Protein AF-A0A174Q714-F1 (afdb_monomer_lite)

Structure (mmCIF, N/CA/C/O backbone):
data_AF-A0A174Q714-F1
#
_entry.id   AF-A0A174Q714-F1
#
loop_
_atom_site.group_PDB
_atom_site.id
_atom_site.type_symbol
_atom_site.label_atom_id
_atom_site.label_alt_id
_atom_site.label_comp_id
_atom_site.label_asym_id
_atom_site.label_entity_id
_atom_site.label_seq_id
_atom_site.pdbx_PDB_ins_code
_atom_site.Cartn_x
_atom_site.Cartn_y
_atom_site.Cartn_z
_atom_site.occupancy
_atom_site.B_iso_or_equiv
_atom_site.auth_seq_id
_atom_site.auth_comp_id
_atom_site.auth_asym_id
_atom_site.auth_atom_id
_atom_site.pdbx_PDB_model_num
ATOM 1 N N . MET A 1 1 ? -16.016 14.349 18.110 1.00 48.69 1 MET A N 1
ATOM 2 C CA . MET A 1 1 ? -16.909 14.381 16.923 1.00 48.69 1 MET A CA 1
ATOM 3 C C . MET A 1 1 ? -16.070 14.513 15.641 1.00 48.69 1 MET A C 1
ATOM 5 O O . MET A 1 1 ? -16.551 14.998 14.626 1.00 48.69 1 MET A O 1
ATOM 9 N N . ASP A 1 2 ? -14.818 14.029 15.669 1.00 54.59 2 ASP A N 1
ATOM 10 C CA . ASP A 1 2 ? -13.747 14.534 14.793 1.00 54.59 2 ASP A CA 1
ATOM 11 C C . ASP A 1 2 ? -13.340 13.543 13.690 1.00 54.59 2 ASP A C 1
ATOM 13 O O . ASP A 1 2 ? -12.867 13.949 12.631 1.00 54.59 2 ASP A O 1
ATOM 17 N N . ASN A 1 3 ? -13.626 12.245 13.866 1.00 45.47 3 ASN A N 1
ATOM 18 C CA . ASN A 1 3 ? -13.315 11.213 12.866 1.00 45.47 3 ASN A CA 1
ATOM 19 C C . ASN A 1 3 ? -14.120 11.356 11.562 1.00 45.47 3 ASN A C 1
ATOM 21 O O . ASN A 1 3 ? -13.623 11.011 10.492 1.00 45.47 3 ASN A O 1
ATOM 25 N N . TYR A 1 4 ? -15.337 11.912 11.613 1.00 49.84 4 TYR A N 1
ATOM 26 C CA . TYR A 1 4 ? -16.152 12.133 10.409 1.00 49.84 4 TYR A CA 1
ATOM 27 C C . TYR A 1 4 ? -15.519 13.174 9.468 1.00 49.84 4 TYR A C 1
ATOM 29 O O . TYR A 1 4 ? -15.581 13.040 8.245 1.00 49.84 4 TYR A O 1
ATOM 37 N N . ASN A 1 5 ? -14.831 14.173 10.032 1.00 59.03 5 ASN A N 1
ATOM 38 C CA . ASN A 1 5 ? -14.108 15.182 9.258 1.00 59.03 5 ASN A CA 1
ATOM 39 C C . ASN A 1 5 ? -12.797 14.640 8.678 1.00 59.03 5 ASN A C 1
ATOM 41 O O . ASN A 1 5 ? -12.414 15.057 7.587 1.00 59.03 5 ASN A O 1
ATOM 45 N N . TYR A 1 6 ? -12.156 13.673 9.343 1.00 65.12 6 TYR A N 1
ATOM 46 C CA . TYR A 1 6 ? -10.937 13.030 8.845 1.00 65.12 6 TYR A CA 1
ATOM 47 C C . TYR A 1 6 ? -11.192 12.244 7.554 1.00 65.12 6 TYR A C 1
ATOM 49 O O . TYR A 1 6 ? -10.546 12.495 6.540 1.00 65.12 6 TYR A O 1
ATOM 57 N N . HIS A 1 7 ? -12.199 11.363 7.534 1.00 65.69 7 HIS A N 1
ATOM 58 C CA . HIS A 1 7 ? -12.538 10.605 6.322 1.00 65.69 7 HIS A CA 1
ATOM 59 C C . HIS A 1 7 ? -12.972 11.514 5.166 1.00 65.69 7 HIS A C 1
ATOM 61 O O . HIS A 1 7 ? -12.598 11.282 4.015 1.00 65.69 7 HIS A O 1
ATOM 67 N N . LYS A 1 8 ? -13.730 12.578 5.465 1.00 76.50 8 LYS A N 1
ATOM 68 C CA . LYS A 1 8 ? -14.132 13.570 4.462 1.00 76.50 8 LYS A CA 1
ATOM 69 C C . LYS A 1 8 ? -12.923 14.327 3.900 1.00 76.50 8 LYS A C 1
ATOM 71 O O . LYS A 1 8 ? -12.819 14.449 2.684 1.00 76.50 8 LYS A O 1
ATOM 76 N N . GLY A 1 9 ? -12.009 14.782 4.758 1.00 80.62 9 GLY A N 1
ATOM 77 C CA . GLY A 1 9 ? -10.771 15.454 4.353 1.00 80.62 9 GLY A CA 1
ATOM 78 C C . GLY A 1 9 ? -9.865 14.557 3.508 1.00 80.62 9 GLY A C 1
ATOM 79 O O . GLY A 1 9 ? -9.416 14.973 2.444 1.00 80.62 9 GLY A O 1
ATOM 80 N N . MET A 1 10 ? -9.682 13.294 3.907 1.00 80.75 10 MET A N 1
ATOM 81 C CA . MET A 1 10 ? -8.884 12.336 3.134 1.00 80.75 10 MET A CA 1
ATOM 82 C C . MET A 1 10 ? -9.477 12.073 1.749 1.00 80.75 10 MET A C 1
ATOM 84 O O . MET A 1 10 ? -8.734 12.003 0.776 1.00 80.75 10 MET A O 1
ATOM 88 N N . ASN A 1 11 ? -10.804 11.994 1.622 1.00 80.38 11 ASN A N 1
ATOM 89 C CA . ASN A 1 11 ? -11.442 11.851 0.313 1.00 80.38 11 ASN A CA 1
ATOM 90 C C . ASN A 1 11 ? -11.196 13.062 -0.604 1.00 80.38 11 ASN A C 1
ATOM 92 O O . ASN A 1 11 ? -11.001 12.865 -1.803 1.00 80.38 11 ASN A O 1
ATOM 96 N N . VAL A 1 12 ? -11.167 14.286 -0.060 1.00 83.94 12 VAL A N 1
ATOM 97 C CA . VAL A 1 12 ? -10.817 15.499 -0.824 1.00 83.94 12 VAL A CA 1
ATOM 98 C C . VAL A 1 12 ? -9.368 15.426 -1.305 1.00 83.94 12 VAL A C 1
ATOM 100 O O . VAL A 1 12 ? -9.125 15.572 -2.499 1.00 83.94 12 VAL A O 1
ATOM 103 N N . ILE A 1 13 ? -8.432 15.084 -0.415 1.00 82.12 13 ILE A N 1
ATOM 104 C CA . ILE A 1 13 ? -7.008 14.933 -0.755 1.00 82.12 13 ILE A CA 1
ATOM 105 C C . ILE A 1 13 ? -6.815 13.871 -1.848 1.00 82.12 13 ILE A C 1
ATOM 107 O O . ILE A 1 13 ? -6.135 14.110 -2.842 1.00 82.12 13 ILE A O 1
ATOM 111 N N . ILE A 1 14 ? -7.457 12.704 -1.716 1.00 82.00 14 ILE A N 1
ATOM 112 C CA . ILE A 1 14 ? -7.405 11.639 -2.732 1.00 82.00 14 ILE A CA 1
ATOM 113 C C . ILE A 1 14 ? -7.909 12.146 -4.090 1.00 82.00 14 ILE A C 1
ATOM 115 O O . ILE A 1 14 ? -7.362 11.765 -5.128 1.00 82.00 14 ILE A O 1
ATOM 119 N N . GLN A 1 15 ? -8.969 12.957 -4.101 1.00 81.75 15 GLN A N 1
ATOM 120 C CA . GLN A 1 15 ? -9.563 13.471 -5.330 1.00 81.75 15 GLN A CA 1
ATOM 121 C C . GLN A 1 15 ? -8.651 14.496 -6.015 1.00 81.75 15 GLN A C 1
ATOM 123 O O . GLN A 1 15 ? -8.394 14.364 -7.210 1.00 81.75 15 GLN A O 1
ATOM 128 N N . GLU A 1 16 ? -8.093 15.443 -5.260 1.00 83.19 16 GLU A N 1
ATOM 129 C CA . GLU A 1 16 ? -7.136 16.429 -5.777 1.00 83.19 16 GLU A CA 1
ATOM 130 C C . GLU A 1 16 ? -5.890 15.756 -6.360 1.00 83.19 16 GLU A C 1
ATOM 132 O O . GLU A 1 16 ? -5.484 16.057 -7.485 1.00 83.19 16 GLU A O 1
ATOM 137 N N . LEU A 1 17 ? -5.329 14.771 -5.647 1.00 79.94 17 LEU A N 1
ATOM 138 C CA . LEU A 1 17 ? -4.178 14.011 -6.133 1.00 79.94 17 LEU A CA 1
ATOM 139 C C . LEU A 1 17 ? -4.502 13.256 -7.437 1.00 79.94 17 LEU A C 1
ATOM 141 O O . LEU A 1 17 ? -3.674 13.203 -8.346 1.00 79.94 17 LEU A O 1
ATOM 145 N N . LYS A 1 18 ? -5.711 12.686 -7.565 1.00 78.56 18 LYS A N 1
ATOM 146 C CA . LYS A 1 18 ? -6.156 12.023 -8.806 1.00 78.56 18 LYS A CA 1
ATOM 147 C C . LYS A 1 18 ? -6.289 13.004 -9.969 1.00 78.56 18 LYS A C 1
ATOM 149 O O . LYS A 1 18 ? -5.956 12.642 -11.097 1.00 78.56 18 LYS A O 1
ATOM 154 N N . ASP A 1 19 ? -6.792 14.208 -9.718 1.00 79.31 19 ASP A N 1
ATOM 155 C CA . ASP A 1 19 ? -7.010 15.207 -10.764 1.00 79.31 19 ASP A CA 1
ATOM 156 C C . ASP A 1 19 ? -5.694 15.832 -11.254 1.00 79.31 19 ASP A C 1
ATOM 158 O O . ASP A 1 19 ? -5.537 16.023 -12.461 1.00 79.31 19 ASP A O 1
ATOM 162 N N . LEU A 1 20 ? -4.703 16.015 -10.371 1.00 72.44 20 LEU A N 1
ATOM 163 C CA . LEU A 1 20 ? -3.344 16.445 -10.739 1.00 72.44 20 LEU A CA 1
ATOM 164 C C . LEU A 1 20 ? -2.654 15.516 -11.751 1.00 72.44 20 LEU A C 1
ATOM 166 O O . LEU A 1 20 ? -1.810 15.964 -12.524 1.00 72.44 20 LEU A O 1
ATOM 170 N N . LEU A 1 21 ? -3.007 14.230 -11.771 1.00 66.81 21 LEU A N 1
ATOM 171 C CA . LEU A 1 21 ? -2.417 13.263 -12.700 1.00 66.81 21 LEU A CA 1
ATOM 172 C C . LEU A 1 21 ? -3.122 13.182 -14.052 1.00 66.81 21 LEU A C 1
ATOM 174 O O . LEU A 1 21 ? -2.503 12.763 -15.025 1.00 66.81 21 LEU A O 1
ATOM 178 N N . LYS A 1 22 ? -4.393 13.588 -14.150 1.00 67.00 22 LYS A N 1
ATOM 179 C CA . LYS A 1 22 ? -5.119 13.600 -15.433 1.00 67.00 22 LYS A CA 1
ATOM 180 C C . LYS A 1 22 ? -4.609 14.680 -16.387 1.00 67.00 22 LYS A C 1
ATOM 182 O O . LYS A 1 22 ? -4.824 14.575 -17.590 1.00 67.00 22 LYS A O 1
ATOM 187 N N . THR A 1 23 ? -3.987 15.730 -15.856 1.00 60.62 23 THR A N 1
ATOM 188 C CA . THR A 1 23 ? -3.574 16.919 -16.616 1.00 60.62 23 THR A CA 1
ATOM 189 C C . THR A 1 23 ? -2.147 16.833 -17.160 1.00 60.62 23 THR A C 1
ATOM 191 O O . THR A 1 23 ? -1.777 17.652 -18.000 1.00 60.62 23 THR A O 1
ATOM 194 N N . LYS A 1 24 ? -1.346 15.844 -16.737 1.00 58.09 24 LYS A N 1
ATOM 195 C CA . LYS A 1 24 ? 0.014 15.623 -17.246 1.00 58.09 24 LYS A CA 1
ATOM 196 C C . LYS A 1 24 ? 0.022 14.580 -18.365 1.00 58.09 24 LYS A C 1
ATOM 198 O O . LYS A 1 24 ? -0.516 13.488 -18.218 1.00 58.09 24 LYS A O 1
ATOM 203 N N . SER A 1 25 ? 0.663 14.917 -19.482 1.00 53.94 25 SER A N 1
ATOM 204 C CA . SER A 1 25 ? 1.044 13.967 -20.534 1.00 53.94 25 SER A CA 1
ATOM 205 C C . SER A 1 25 ? 2.040 12.958 -19.953 1.00 53.94 25 SER A C 1
ATOM 207 O O . SER A 1 25 ? 3.175 13.325 -19.681 1.00 53.94 25 SER A O 1
ATOM 209 N N . ILE A 1 26 ? 1.617 11.711 -19.748 1.00 55.84 26 ILE A N 1
ATOM 210 C CA . ILE A 1 26 ? 2.401 10.664 -19.076 1.00 55.84 26 ILE A CA 1
ATOM 211 C C . ILE A 1 26 ? 3.387 10.035 -20.077 1.00 55.84 26 ILE A C 1
ATOM 213 O O . ILE A 1 26 ? 2.937 9.461 -21.070 1.00 55.84 26 ILE A O 1
ATOM 217 N N . GLY A 1 27 ? 4.706 10.096 -19.833 1.00 56.34 27 GLY A N 1
ATOM 218 C CA . GLY A 1 27 ? 5.669 9.394 -20.702 1.00 56.34 27 GLY A CA 1
ATOM 219 C C . GLY A 1 27 ? 7.171 9.521 -20.401 1.00 56.34 27 GLY A C 1
ATOM 220 O O . GLY A 1 27 ? 7.954 8.865 -21.084 1.00 56.34 27 GLY A O 1
ATOM 221 N N . THR A 1 28 ? 7.591 10.322 -19.419 1.00 65.88 28 THR A N 1
ATOM 222 C CA . THR A 1 28 ? 9.005 10.494 -19.019 1.00 65.88 28 THR A CA 1
ATOM 223 C C . THR A 1 28 ? 9.348 9.729 -17.732 1.00 65.88 28 THR A C 1
ATOM 225 O O . THR A 1 28 ? 8.454 9.344 -16.978 1.00 65.88 28 THR A O 1
ATOM 228 N N . ASP A 1 29 ? 10.637 9.548 -17.427 1.00 63.19 29 ASP A N 1
ATOM 229 C CA . ASP A 1 29 ? 11.083 8.926 -16.164 1.00 63.19 29 ASP A CA 1
ATOM 230 C C . ASP A 1 29 ? 10.609 9.713 -14.930 1.00 63.19 29 ASP A C 1
ATOM 232 O O . ASP A 1 29 ? 10.211 9.131 -13.920 1.00 63.19 29 ASP A O 1
ATOM 236 N N . SER A 1 30 ? 10.549 11.046 -15.038 1.00 65.50 30 SER A N 1
ATOM 237 C CA . SER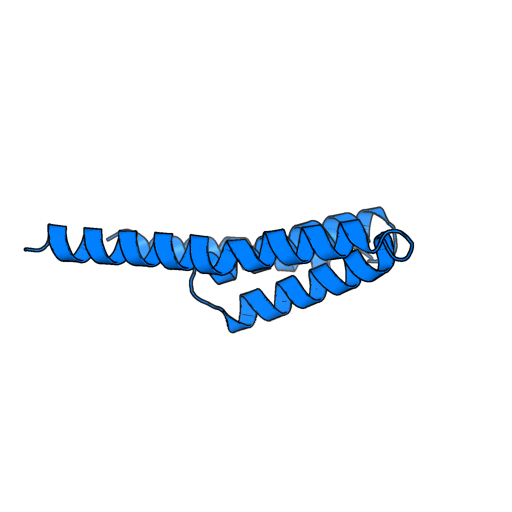 A 1 30 ? 9.984 11.911 -13.995 1.00 65.50 30 SER A CA 1
ATOM 238 C C . SER A 1 30 ? 8.489 11.651 -13.777 1.00 65.50 30 SER A C 1
ATOM 240 O O . SER A 1 30 ? 8.022 11.697 -12.637 1.00 65.50 30 SER A O 1
ATOM 242 N N . ASP A 1 31 ? 7.745 11.306 -14.833 1.00 74.75 31 ASP A N 1
ATOM 243 C CA . ASP A 1 31 ? 6.339 10.914 -14.708 1.00 74.75 31 ASP A CA 1
ATOM 244 C C . ASP A 1 31 ? 6.192 9.544 -14.040 1.00 74.75 31 ASP A C 1
ATOM 246 O O . ASP A 1 31 ? 5.225 9.329 -13.311 1.00 74.75 31 ASP A O 1
ATOM 250 N N . GLN A 1 32 ? 7.141 8.620 -14.248 1.00 78.31 32 GLN A N 1
ATOM 251 C CA . GLN A 1 32 ? 7.130 7.314 -13.581 1.00 78.31 32 GLN A CA 1
ATOM 252 C C . GLN A 1 32 ? 7.420 7.441 -12.083 1.00 78.31 32 GLN A C 1
ATOM 254 O O . GLN A 1 32 ? 6.711 6.822 -11.292 1.00 78.31 32 GLN A O 1
ATOM 259 N N . ALA A 1 33 ? 8.398 8.267 -11.697 1.00 80.44 33 ALA A N 1
ATOM 260 C CA . ALA A 1 33 ? 8.699 8.557 -10.294 1.00 80.44 33 ALA A CA 1
ATOM 261 C C . ALA A 1 33 ? 7.514 9.243 -9.592 1.00 80.44 33 ALA A C 1
ATOM 263 O O . ALA A 1 33 ? 7.065 8.793 -8.542 1.00 80.44 33 ALA A O 1
ATOM 264 N N . LEU A 1 34 ? 6.914 10.259 -10.223 1.00 84.19 34 LEU A N 1
ATOM 265 C CA . LEU A 1 34 ? 5.733 10.929 -9.672 1.00 84.19 34 LEU A CA 1
ATOM 266 C C . LEU A 1 34 ? 4.525 9.985 -9.563 1.00 84.19 34 LEU A C 1
ATOM 268 O O . LEU A 1 34 ? 3.772 10.032 -8.589 1.00 84.19 34 LEU A O 1
ATOM 272 N N . LEU A 1 35 ? 4.314 9.134 -10.572 1.00 85.81 35 LEU A N 1
ATOM 273 C CA . LEU A 1 35 ? 3.244 8.144 -10.543 1.00 85.81 35 LEU A CA 1
ATOM 274 C C . LEU A 1 35 ? 3.479 7.126 -9.427 1.00 85.81 35 LEU A C 1
ATOM 276 O O . LEU A 1 35 ? 2.515 6.748 -8.765 1.00 85.81 35 LEU A O 1
ATOM 280 N N . LEU A 1 36 ? 4.724 6.698 -9.223 1.00 89.62 36 LEU A N 1
ATOM 281 C CA . LEU A 1 36 ? 5.104 5.789 -8.154 1.00 89.62 36 LEU A CA 1
ATOM 282 C C . LEU A 1 36 ? 4.770 6.383 -6.782 1.00 89.62 36 LEU A C 1
ATOM 284 O O . LEU A 1 36 ? 3.958 5.789 -6.069 1.00 89.62 36 LEU A O 1
ATOM 288 N N . ASP A 1 37 ? 5.286 7.576 -6.476 1.00 89.06 37 ASP A N 1
ATOM 289 C CA . ASP A 1 37 ? 5.032 8.279 -5.210 1.00 89.06 37 ASP A CA 1
ATOM 290 C C . ASP A 1 37 ? 3.528 8.433 -4.947 1.00 89.06 37 ASP A C 1
ATOM 292 O O . ASP A 1 37 ? 3.031 8.235 -3.833 1.00 89.06 37 ASP A O 1
ATOM 296 N N . PHE A 1 38 ? 2.760 8.731 -5.998 1.00 89.44 38 PHE A N 1
ATOM 297 C CA . PHE A 1 38 ? 1.308 8.815 -5.911 1.00 89.44 38 PHE A CA 1
ATOM 298 C C . PHE A 1 38 ? 0.639 7.466 -5.612 1.00 89.44 38 PHE A C 1
ATOM 300 O O . PHE A 1 38 ? -0.272 7.411 -4.780 1.00 89.44 38 PHE A O 1
ATOM 307 N N . GLN A 1 39 ? 1.037 6.380 -6.289 1.00 92.56 39 GLN A N 1
ATOM 308 C CA . GLN A 1 39 ? 0.466 5.056 -6.020 1.00 92.56 39 GLN A CA 1
ATOM 309 C C . GLN A 1 39 ? 0.777 4.614 -4.586 1.00 92.56 39 GLN A C 1
ATOM 311 O O . GLN A 1 39 ? -0.113 4.086 -3.922 1.00 92.56 39 GLN A O 1
ATOM 316 N N . GLU A 1 40 ? 1.988 4.859 -4.085 1.00 93.50 40 GLU A N 1
ATOM 317 C CA . GLU A 1 40 ? 2.337 4.553 -2.693 1.00 93.50 40 GLU A CA 1
ATOM 318 C C . GLU A 1 40 ? 1.519 5.378 -1.708 1.00 93.50 40 GLU A C 1
ATOM 320 O O . GLU A 1 40 ? 0.909 4.827 -0.791 1.00 93.50 40 GLU A O 1
ATOM 325 N N . THR A 1 41 ? 1.424 6.687 -1.950 1.00 92.81 41 THR A N 1
ATOM 326 C CA . THR A 1 41 ? 0.650 7.601 -1.106 1.00 92.81 41 THR A CA 1
ATOM 327 C C . THR A 1 41 ? -0.814 7.170 -1.033 1.00 92.81 41 THR A C 1
ATOM 329 O O . THR A 1 41 ? -1.371 7.047 0.059 1.00 92.81 41 THR A O 1
ATOM 332 N N . LEU A 1 42 ? -1.450 6.865 -2.171 1.00 93.00 42 LEU A N 1
ATOM 333 C CA . LEU A 1 42 ? -2.824 6.358 -2.171 1.00 93.00 42 LEU A CA 1
ATOM 334 C C . LEU A 1 42 ? -2.944 4.984 -1.508 1.00 93.00 42 LEU A C 1
ATOM 336 O O . LEU A 1 42 ? -3.913 4.753 -0.784 1.00 93.00 42 LEU A O 1
ATOM 340 N N . GLY A 1 43 ? -1.979 4.088 -1.728 1.00 94.62 43 GLY A N 1
ATOM 341 C CA . GLY A 1 43 ? -1.922 2.783 -1.073 1.00 94.62 43 GLY A CA 1
ATOM 342 C C . GLY A 1 43 ? -1.969 2.914 0.449 1.00 94.62 43 GLY A C 1
ATOM 343 O O . GLY A 1 43 ? -2.849 2.342 1.098 1.00 94.62 43 GLY A O 1
ATOM 344 N N . THR A 1 44 ? -1.087 3.746 0.998 1.00 93.38 44 THR A N 1
ATOM 345 C CA . THR A 1 44 ? -0.972 4.014 2.435 1.00 93.38 44 THR A CA 1
ATOM 346 C C . THR A 1 44 ? -2.215 4.701 2.993 1.00 93.38 44 THR A C 1
ATOM 348 O O . THR A 1 44 ? -2.745 4.267 4.014 1.00 93.38 44 THR A O 1
ATOM 351 N N . ILE A 1 45 ? -2.754 5.715 2.309 1.00 91.69 45 ILE A N 1
ATOM 352 C CA . ILE A 1 45 ? -3.984 6.402 2.735 1.00 91.69 45 ILE A CA 1
ATOM 353 C C . ILE A 1 45 ? -5.169 5.429 2.811 1.00 91.69 45 ILE A C 1
ATOM 355 O O . ILE A 1 45 ? -5.933 5.429 3.783 1.00 91.69 45 ILE A O 1
ATOM 359 N N . TYR A 1 46 ? -5.339 4.584 1.792 1.00 93.50 46 TYR A N 1
ATOM 360 C CA . TYR A 1 46 ? -6.412 3.595 1.800 1.00 93.50 46 TYR A CA 1
ATOM 361 C C . TYR A 1 46 ? -6.208 2.540 2.889 1.00 93.50 46 TYR A C 1
ATOM 363 O O . TYR A 1 46 ? -7.183 2.110 3.501 1.00 93.50 46 TYR A O 1
ATOM 371 N N . LEU A 1 47 ? -4.964 2.175 3.199 1.00 93.69 47 LEU A N 1
ATOM 372 C CA . LEU A 1 47 ? -4.655 1.264 4.297 1.00 93.69 47 LEU A CA 1
ATOM 373 C C . LEU A 1 47 ? -4.985 1.889 5.665 1.00 93.69 47 LEU A C 1
ATOM 375 O O . LEU A 1 47 ? -5.672 1.262 6.470 1.00 93.69 47 LEU A O 1
ATOM 379 N N . MET A 1 48 ? -4.596 3.149 5.894 1.00 91.12 48 MET A N 1
ATOM 380 C CA . MET A 1 48 ? -4.911 3.906 7.117 1.00 91.12 48 MET A CA 1
ATOM 381 C C . MET A 1 48 ? -6.415 4.113 7.328 1.00 91.12 48 MET A C 1
ATOM 383 O O . MET A 1 48 ? -6.876 4.226 8.459 1.00 91.12 48 MET A O 1
ATOM 387 N N . THR A 1 49 ? -7.197 4.140 6.249 1.00 89.06 49 THR A N 1
ATOM 388 C CA . THR A 1 49 ? -8.666 4.244 6.300 1.00 89.06 49 THR A CA 1
ATOM 389 C C . THR A 1 49 ? -9.370 2.882 6.279 1.00 89.06 49 THR A C 1
ATOM 391 O O . THR A 1 49 ? -10.580 2.822 6.069 1.00 89.06 49 THR A O 1
ATOM 394 N N . ALA A 1 50 ? -8.627 1.792 6.510 1.00 90.44 50 ALA A N 1
ATOM 395 C CA . ALA A 1 50 ? -9.103 0.407 6.523 1.00 90.44 50 ALA A CA 1
ATOM 396 C C . ALA A 1 50 ? -9.717 -0.092 5.192 1.00 90.44 50 ALA A C 1
ATOM 398 O O . ALA A 1 50 ? -10.396 -1.120 5.154 1.00 90.44 50 ALA A O 1
ATOM 399 N N . ASN A 1 51 ? -9.445 0.581 4.069 1.00 92.81 51 ASN A N 1
ATOM 400 C CA . ASN A 1 51 ? -9.870 0.165 2.733 1.00 92.81 51 ASN A CA 1
ATOM 401 C C . ASN A 1 51 ? -8.802 -0.703 2.045 1.00 92.81 51 ASN A C 1
ATOM 403 O O . ASN A 1 51 ? -8.096 -0.280 1.124 1.00 92.81 51 ASN A O 1
ATOM 407 N N . LEU A 1 52 ? -8.713 -1.962 2.477 1.00 92.38 52 LEU A N 1
ATOM 408 C CA . LEU A 1 52 ? -7.691 -2.912 2.016 1.00 92.38 52 LEU A CA 1
ATOM 409 C C . LEU A 1 52 ? -7.731 -3.178 0.503 1.00 92.38 52 LEU A C 1
ATOM 411 O O . LEU A 1 52 ? -6.689 -3.360 -0.125 1.00 92.38 52 LEU A O 1
ATOM 415 N N . SER A 1 53 ? -8.923 -3.184 -0.104 1.00 94.62 53 SER A N 1
ATOM 416 C CA . SER A 1 53 ? -9.069 -3.460 -1.539 1.00 94.62 53 SER A CA 1
ATOM 417 C C . SER A 1 53 ? -8.431 -2.368 -2.400 1.00 94.62 53 SER A C 1
ATOM 419 O O . SER A 1 53 ? -7.739 -2.668 -3.379 1.00 94.62 53 SER A O 1
ATOM 421 N N . GLN A 1 54 ? -8.661 -1.099 -2.054 1.00 92.81 54 GLN A N 1
ATOM 422 C CA . GLN A 1 54 ? -8.059 0.026 -2.771 1.00 92.81 54 GLN A CA 1
ATOM 423 C C . GLN A 1 54 ? -6.560 0.118 -2.477 1.00 92.81 54 GLN A C 1
ATOM 425 O O . GLN A 1 54 ? -5.778 0.264 -3.417 1.00 92.81 54 GLN A O 1
ATOM 430 N N . ALA A 1 55 ? -6.149 -0.087 -1.220 1.00 95.44 55 ALA A N 1
ATOM 431 C CA . ALA A 1 55 ? -4.738 -0.120 -0.838 1.00 95.44 55 ALA A CA 1
ATOM 432 C C . ALA A 1 55 ? -3.946 -1.125 -1.692 1.00 95.44 55 ALA A C 1
ATOM 434 O O . ALA A 1 55 ? -2.997 -0.757 -2.385 1.00 95.44 55 ALA A O 1
ATOM 435 N N . LYS A 1 56 ? -4.418 -2.378 -1.758 1.00 93.88 56 LYS A N 1
ATOM 436 C CA . LYS A 1 56 ? -3.801 -3.441 -2.566 1.00 93.88 56 LYS A CA 1
ATOM 437 C C . LYS A 1 56 ? -3.739 -3.093 -4.054 1.00 93.88 56 LYS A C 1
ATOM 439 O O . LYS A 1 56 ? -2.765 -3.425 -4.727 1.00 93.88 56 LYS A O 1
ATOM 444 N N . THR A 1 57 ? -4.770 -2.431 -4.578 1.00 94.88 57 THR A N 1
ATOM 445 C CA . THR A 1 57 ? -4.815 -2.014 -5.987 1.00 94.88 57 THR A CA 1
ATOM 446 C C . THR A 1 57 ? -3.720 -1.000 -6.304 1.00 94.88 57 THR A C 1
ATOM 448 O O . THR A 1 57 ? -3.046 -1.128 -7.328 1.00 94.88 57 THR A O 1
ATOM 451 N N . HIS A 1 58 ? -3.530 -0.015 -5.429 1.00 94.06 58 HIS A N 1
ATOM 452 C CA . HIS A 1 58 ? -2.533 1.034 -5.600 1.00 94.06 58 HIS A CA 1
ATOM 453 C C . HIS A 1 58 ? -1.106 0.512 -5.397 1.00 94.06 58 HIS A C 1
ATOM 455 O O . HIS A 1 58 ? -0.278 0.692 -6.288 1.00 94.06 58 HIS A O 1
ATOM 461 N N . PHE A 1 59 ? -0.846 -0.275 -4.349 1.00 95.06 59 PHE A N 1
ATOM 462 C CA . PHE A 1 59 ? 0.462 -0.919 -4.177 1.00 95.06 59 PHE A CA 1
ATOM 463 C C . PHE A 1 59 ? 0.824 -1.835 -5.351 1.00 95.06 59 PHE A C 1
ATOM 465 O O . PHE A 1 59 ? 1.943 -1.784 -5.844 1.00 95.06 59 PHE A O 1
ATOM 472 N N . LYS A 1 60 ? -0.133 -2.591 -5.912 1.00 93.12 60 LYS A N 1
ATOM 473 C CA . LYS A 1 60 ? 0.117 -3.392 -7.125 1.00 93.12 60 LYS A CA 1
ATOM 474 C C . LYS A 1 60 ? 0.543 -2.538 -8.326 1.00 93.12 60 LYS A C 1
ATOM 476 O O . LYS A 1 60 ? 1.300 -3.006 -9.170 1.00 93.12 60 LYS A O 1
ATOM 481 N N . ARG A 1 61 ? 0.035 -1.309 -8.450 1.00 91.81 61 ARG A N 1
ATOM 482 C CA . ARG A 1 61 ? 0.458 -0.382 -9.511 1.00 91.81 61 ARG A CA 1
ATOM 483 C C . ARG A 1 61 ? 1.849 0.189 -9.237 1.00 91.81 61 ARG A C 1
ATOM 485 O O . ARG A 1 61 ? 2.606 0.304 -10.192 1.00 91.81 61 ARG A O 1
ATOM 492 N N . ALA A 1 62 ? 2.180 0.483 -7.977 1.00 92.56 62 ALA A N 1
ATOM 493 C CA . ALA A 1 62 ? 3.528 0.884 -7.570 1.00 92.56 62 ALA A CA 1
ATOM 494 C C . ALA A 1 62 ? 4.554 -0.222 -7.872 1.00 92.56 62 ALA A C 1
ATOM 496 O O . ALA A 1 62 ? 5.551 0.033 -8.539 1.00 92.56 62 ALA A O 1
ATOM 497 N N . PHE A 1 63 ? 4.247 -1.475 -7.515 1.00 91.75 63 PHE A N 1
ATOM 498 C CA . PHE A 1 63 ? 5.122 -2.621 -7.784 1.00 91.75 63 PHE A CA 1
ATOM 499 C C . PHE A 1 63 ? 5.436 -2.818 -9.262 1.00 91.75 63 PHE A C 1
ATOM 501 O O . PHE A 1 63 ? 6.584 -3.064 -9.599 1.00 91.75 63 PHE A O 1
ATOM 508 N N . LYS A 1 64 ? 4.471 -2.606 -10.164 1.00 90.44 64 LYS A N 1
ATOM 509 C CA . LYS A 1 64 ? 4.749 -2.653 -11.609 1.00 90.44 64 LYS A CA 1
ATOM 510 C C . LYS A 1 64 ? 5.791 -1.628 -12.060 1.00 90.44 64 LYS A C 1
ATOM 512 O O . LYS A 1 64 ? 6.466 -1.853 -13.059 1.00 90.44 64 LYS A O 1
ATOM 517 N N . ILE A 1 65 ? 5.865 -0.479 -11.386 1.00 89.25 65 ILE A N 1
ATOM 518 C CA . ILE A 1 65 ? 6.872 0.544 -11.678 1.00 89.25 65 ILE A CA 1
ATOM 519 C C . ILE A 1 65 ? 8.210 0.102 -11.087 1.00 89.25 65 ILE A C 1
ATOM 521 O O . ILE A 1 65 ? 9.193 0.111 -11.815 1.00 89.25 65 ILE A O 1
ATOM 525 N N . TYR A 1 66 ? 8.237 -0.386 -9.843 1.00 89.69 66 TYR A N 1
ATOM 526 C CA . TYR A 1 66 ? 9.450 -0.944 -9.231 1.00 89.69 66 TYR A CA 1
ATOM 527 C C . TYR A 1 66 ? 10.073 -2.078 -10.039 1.00 89.69 66 TYR A C 1
ATOM 529 O O . TYR A 1 66 ? 11.261 -2.031 -10.332 1.00 89.69 66 TYR A O 1
ATOM 537 N N . GLU A 1 67 ? 9.266 -3.047 -10.465 1.00 90.12 67 GLU A N 1
ATOM 538 C CA . GLU A 1 67 ? 9.699 -4.180 -11.287 1.00 90.12 67 GLU A CA 1
ATOM 539 C C . GLU A 1 67 ? 10.314 -3.732 -12.618 1.00 90.12 67 GLU A C 1
ATOM 541 O O . GLU A 1 67 ? 11.222 -4.380 -13.129 1.00 90.12 67 GLU A O 1
ATOM 546 N N . LYS A 1 68 ? 9.839 -2.614 -13.181 1.00 88.56 68 LYS A N 1
ATOM 547 C CA . LYS A 1 68 ? 10.404 -2.035 -14.403 1.00 88.56 68 LYS A CA 1
ATOM 548 C C . LYS A 1 68 ? 11.693 -1.256 -14.118 1.00 88.56 68 LYS A C 1
ATOM 550 O O . LYS A 1 68 ? 12.634 -1.361 -14.896 1.00 88.56 68 LYS A O 1
ATOM 555 N N . THR A 1 69 ? 11.714 -0.452 -13.056 1.00 87.81 69 THR A N 1
ATOM 556 C CA . THR A 1 69 ? 12.835 0.439 -12.719 1.00 87.81 69 THR A CA 1
ATOM 557 C C . THR A 1 69 ? 14.047 -0.330 -12.196 1.00 87.81 69 THR A C 1
ATOM 559 O O . THR A 1 69 ? 15.170 0.008 -12.547 1.00 87.81 69 THR A O 1
ATOM 562 N N . TRP A 1 70 ? 13.826 -1.377 -11.400 1.00 90.94 70 TRP A N 1
ATOM 563 C CA . TRP A 1 70 ? 14.867 -2.198 -10.771 1.00 90.94 70 TRP A CA 1
ATOM 564 C C . TRP A 1 70 ? 14.928 -3.605 -11.367 1.00 90.94 70 TRP A C 1
ATOM 566 O O . TRP A 1 70 ? 15.180 -4.577 -10.659 1.00 90.94 70 TRP A O 1
ATOM 576 N N . ALA A 1 71 ? 14.680 -3.733 -12.673 1.00 90.75 71 ALA A N 1
ATOM 577 C CA . ALA A 1 71 ? 14.647 -5.029 -13.353 1.00 90.75 71 ALA A CA 1
ATOM 578 C C . ALA A 1 71 ? 15.945 -5.843 -13.164 1.00 90.75 71 ALA A C 1
ATOM 580 O O . ALA A 1 71 ? 15.887 -7.067 -13.060 1.00 90.75 71 ALA A O 1
ATOM 581 N N . ASP A 1 72 ? 17.088 -5.159 -13.067 1.00 95.12 72 ASP A N 1
ATOM 582 C CA . ASP A 1 72 ? 18.411 -5.762 -12.860 1.00 95.12 72 ASP A CA 1
ATOM 583 C C . ASP A 1 72 ? 18.817 -5.853 -11.371 1.00 95.12 72 ASP A C 1
ATOM 585 O O . ASP A 1 72 ? 19.874 -6.392 -11.044 1.00 95.12 72 ASP A O 1
ATOM 589 N N . GLU A 1 73 ? 17.977 -5.357 -10.456 1.00 94.56 73 GLU A N 1
ATOM 590 C CA . GLU A 1 73 ? 18.234 -5.265 -9.012 1.00 94.56 73 GLU A CA 1
ATOM 591 C C . GLU A 1 73 ? 17.091 -5.920 -8.200 1.00 94.56 73 GLU A C 1
ATOM 593 O O . GLU A 1 73 ? 16.348 -5.244 -7.481 1.00 94.56 73 GLU A O 1
ATOM 598 N N . PRO A 1 74 ? 16.916 -7.255 -8.280 1.00 90.75 74 PRO A N 1
ATOM 599 C CA . PRO A 1 74 ? 15.792 -7.955 -7.648 1.00 90.75 74 PRO A CA 1
ATOM 600 C C . PRO A 1 74 ? 15.762 -7.823 -6.118 1.00 90.75 74 PRO A C 1
ATOM 602 O O . PRO A 1 74 ? 14.682 -7.830 -5.529 1.00 90.75 74 PRO A O 1
ATOM 605 N N . GLU A 1 75 ? 16.921 -7.643 -5.478 1.00 95.62 75 GLU A N 1
ATOM 606 C CA . GLU A 1 75 ? 17.029 -7.413 -4.031 1.00 95.62 75 GLU A CA 1
ATOM 607 C C . GLU A 1 75 ? 16.314 -6.120 -3.601 1.00 95.62 75 GLU A C 1
ATOM 609 O O . GLU A 1 75 ? 15.655 -6.090 -2.561 1.00 95.62 75 GLU A O 1
ATOM 614 N N . MET A 1 76 ? 16.364 -5.070 -4.430 1.00 93.31 76 MET A N 1
ATOM 615 C CA . MET A 1 76 ? 15.671 -3.802 -4.168 1.00 93.31 76 MET A CA 1
ATOM 616 C C . MET A 1 76 ? 14.151 -3.965 -4.260 1.00 93.31 76 MET A C 1
ATOM 618 O O . MET A 1 76 ? 13.409 -3.417 -3.442 1.00 93.31 76 MET A O 1
ATOM 622 N N . ILE A 1 77 ? 13.682 -4.764 -5.224 1.00 92.06 77 ILE A N 1
ATOM 623 C CA . ILE A 1 77 ? 12.262 -5.105 -5.365 1.00 92.06 77 ILE A CA 1
ATOM 624 C C . ILE A 1 77 ? 11.791 -5.892 -4.136 1.00 92.06 77 ILE A C 1
ATOM 626 O O . ILE A 1 77 ? 10.764 -5.548 -3.549 1.00 92.06 77 ILE A O 1
ATOM 630 N N . GLU A 1 78 ? 12.537 -6.918 -3.718 1.00 93.69 78 GLU A N 1
ATOM 631 C CA . GLU A 1 78 ? 12.192 -7.747 -2.559 1.00 93.69 78 GLU A CA 1
ATOM 632 C C . GLU A 1 78 ? 12.154 -6.934 -1.260 1.00 93.69 78 GLU A C 1
ATOM 634 O O . GLU A 1 78 ? 11.159 -7.000 -0.533 1.00 93.69 78 GLU A O 1
ATOM 639 N N . ALA A 1 79 ? 13.168 -6.101 -1.005 1.00 95.69 79 ALA A N 1
ATOM 640 C CA . ALA A 1 79 ? 13.191 -5.205 0.150 1.00 95.69 79 ALA A CA 1
ATOM 641 C C . ALA A 1 79 ? 11.957 -4.289 0.180 1.00 95.69 79 ALA A C 1
ATOM 643 O O . ALA A 1 79 ? 11.322 -4.125 1.224 1.00 95.69 79 ALA A O 1
ATOM 644 N N . LYS A 1 80 ? 11.553 -3.756 -0.981 1.00 93.50 80 LYS A N 1
ATOM 645 C CA . LYS A 1 80 ? 10.369 -2.900 -1.085 1.00 93.50 80 LYS A CA 1
ATOM 646 C C . LYS A 1 80 ? 9.060 -3.661 -0.858 1.00 93.50 80 LYS A C 1
ATOM 648 O O . LYS A 1 80 ? 8.133 -3.133 -0.240 1.00 93.50 80 LYS A O 1
ATOM 653 N N . TYR A 1 81 ? 8.973 -4.910 -1.320 1.00 91.75 81 TYR A N 1
ATOM 654 C CA . TYR A 1 81 ? 7.847 -5.794 -1.006 1.00 91.75 81 TYR A CA 1
ATOM 655 C C . TYR A 1 81 ? 7.736 -6.046 0.500 1.00 91.75 81 TYR A C 1
ATOM 657 O O . TYR A 1 81 ? 6.625 -5.965 1.027 1.00 91.75 81 TYR A O 1
ATOM 665 N N . GLN A 1 82 ? 8.854 -6.307 1.183 1.00 95.31 82 GLN A N 1
ATOM 666 C CA . GLN A 1 82 ? 8.873 -6.501 2.636 1.00 95.31 82 GLN A CA 1
ATOM 667 C C . GLN A 1 82 ? 8.429 -5.233 3.376 1.00 95.31 82 GLN A C 1
ATOM 669 O O . GLN A 1 82 ? 7.517 -5.306 4.197 1.00 95.31 82 GLN A O 1
ATOM 674 N N . GLU A 1 83 ? 8.963 -4.061 3.010 1.00 94.69 83 GLU A N 1
ATOM 675 C CA . GLU A 1 83 ? 8.570 -2.767 3.594 1.00 94.69 83 GLU A CA 1
ATOM 676 C C . GLU A 1 83 ? 7.044 -2.551 3.526 1.00 94.69 83 GLU A C 1
ATOM 678 O O . GLU A 1 83 ? 6.387 -2.253 4.528 1.00 94.69 83 GLU A O 1
ATOM 683 N N . ILE A 1 84 ? 6.444 -2.770 2.350 1.00 91.75 84 ILE A N 1
ATOM 684 C CA . ILE A 1 84 ? 4.995 -2.617 2.155 1.00 91.75 84 ILE A CA 1
ATOM 685 C C . ILE A 1 84 ? 4.207 -3.719 2.881 1.00 91.75 84 ILE A C 1
ATOM 687 O O . ILE A 1 84 ? 3.103 -3.458 3.363 1.00 91.75 84 ILE A O 1
ATOM 691 N N . GLN A 1 85 ? 4.726 -4.948 2.971 1.00 91.50 85 GLN A N 1
ATOM 692 C CA . G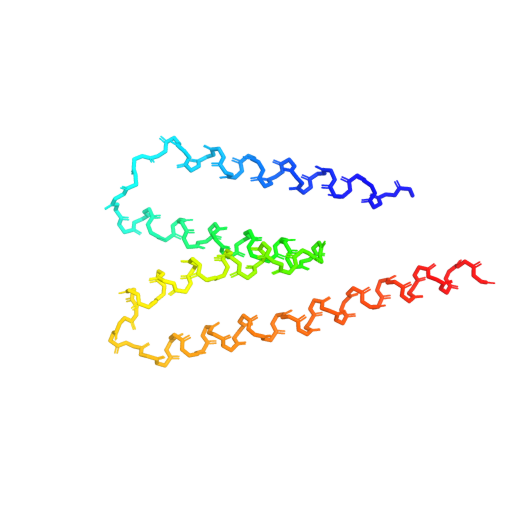LN A 1 85 ? 4.074 -6.031 3.715 1.00 91.50 85 GLN A CA 1
ATOM 693 C C . GLN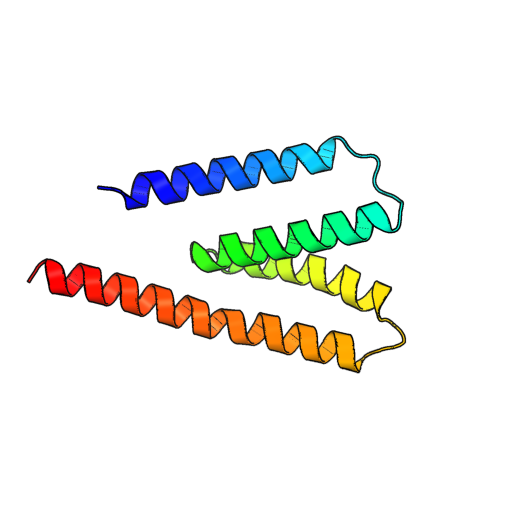 A 1 85 ? 4.035 -5.753 5.216 1.00 91.50 85 GLN A C 1
ATOM 695 O O . GLN A 1 85 ? 2.991 -5.971 5.830 1.00 91.50 85 GLN A O 1
ATOM 700 N N . GLU A 1 86 ? 5.117 -5.228 5.789 1.00 95.69 86 GLU A N 1
ATOM 701 C CA . GLU A 1 86 ? 5.201 -4.847 7.201 1.00 95.69 86 GLU A CA 1
ATOM 702 C C . GLU A 1 86 ? 4.277 -3.674 7.551 1.00 95.69 86 GLU A C 1
ATOM 704 O O . GLU A 1 86 ? 3.783 -3.584 8.679 1.00 95.69 86 GLU A O 1
ATOM 709 N N . LEU A 1 87 ? 3.956 -2.815 6.581 1.00 93.75 87 LEU A N 1
ATOM 710 C CA . LEU A 1 87 ? 3.018 -1.713 6.781 1.00 93.75 87 LEU A CA 1
ATOM 711 C C . LEU A 1 87 ? 1.604 -2.202 7.150 1.00 93.75 87 LEU A C 1
ATOM 713 O O . LEU A 1 87 ? 0.927 -1.573 7.965 1.00 93.75 87 LEU A O 1
ATOM 717 N N . TYR A 1 88 ? 1.145 -3.334 6.602 1.00 93.06 88 TYR A N 1
ATOM 718 C CA . TYR A 1 88 ? -0.189 -3.882 6.897 1.00 93.06 88 TYR A CA 1
ATOM 719 C C . TYR A 1 88 ? -0.412 -4.194 8.386 1.00 93.06 88 TYR A C 1
ATOM 721 O O . TYR A 1 88 ? -1.369 -3.659 8.957 1.00 93.06 88 TYR A O 1
ATOM 729 N N . PRO A 1 89 ? 0.412 -5.031 9.049 1.00 95.69 89 PRO A N 1
ATOM 730 C CA . PRO A 1 89 ? 0.256 -5.298 10.472 1.00 95.69 89 PRO A CA 1
ATOM 731 C C . PRO A 1 89 ? 0.514 -4.054 11.328 1.00 95.69 89 PRO A C 1
ATOM 733 O O . PRO A 1 89 ? -0.188 -3.881 12.322 1.00 95.69 89 PRO A O 1
ATOM 736 N N . GLN A 1 90 ? 1.435 -3.158 10.944 1.00 94.62 90 GLN A N 1
ATOM 737 C CA . GLN A 1 90 ? 1.671 -1.904 11.675 1.00 94.62 90 GLN A CA 1
ATOM 738 C C . GLN A 1 90 ? 0.418 -1.019 11.708 1.00 94.62 90 GLN A C 1
ATOM 740 O O . GLN A 1 90 ? -0.026 -0.598 12.779 1.00 94.62 90 GLN A O 1
ATOM 745 N N . VAL A 1 91 ? -0.202 -0.787 10.547 1.00 93.00 91 VAL A N 1
ATOM 746 C CA . VAL A 1 91 ? -1.442 -0.005 10.460 1.00 93.00 91 VAL A CA 1
ATOM 747 C C . VAL A 1 91 ? -2.595 -0.730 11.154 1.00 93.00 91 VAL A C 1
ATOM 749 O O . VAL A 1 91 ? -3.366 -0.101 11.878 1.00 93.00 91 VAL A O 1
ATOM 752 N N . GLY A 1 92 ? -2.696 -2.053 11.000 1.00 93.38 92 GLY A N 1
ATOM 753 C CA . GLY A 1 92 ? -3.702 -2.857 11.697 1.00 93.38 92 GLY A CA 1
ATOM 754 C C . GLY A 1 92 ? -3.604 -2.728 13.220 1.00 93.38 92 GLY A C 1
ATOM 755 O O . GLY A 1 92 ? -4.610 -2.495 13.892 1.00 93.38 92 GLY A O 1
ATOM 756 N N . PHE A 1 93 ? -2.388 -2.806 13.762 1.00 95.38 93 PHE A N 1
ATOM 757 C CA . PHE A 1 93 ? -2.128 -2.626 15.187 1.00 95.38 93 PHE A CA 1
ATOM 758 C C . PHE A 1 93 ? -2.473 -1.209 15.656 1.00 95.38 93 PHE A C 1
ATOM 760 O O . PHE A 1 93 ? -3.177 -1.051 16.655 1.00 95.38 93 PHE A O 1
ATOM 767 N N . PHE A 1 94 ? -2.054 -0.183 14.908 1.00 93.06 94 PHE A N 1
ATOM 768 C CA . PHE A 1 94 ? -2.389 1.212 15.200 1.00 93.06 94 PHE A CA 1
ATOM 769 C C . PHE A 1 94 ? -3.906 1.436 15.273 1.00 93.06 94 PHE A C 1
ATOM 771 O O . PHE A 1 94 ? -4.407 1.991 16.252 1.00 93.06 94 PHE A O 1
ATOM 778 N N . LEU A 1 95 ? -4.658 0.953 14.279 1.00 90.06 95 LEU A N 1
ATOM 779 C CA . LEU A 1 95 ? -6.119 1.059 14.265 1.00 90.06 95 LEU A CA 1
ATOM 780 C C . LEU A 1 95 ? -6.750 0.325 15.456 1.00 90.06 95 LEU A C 1
ATOM 782 O O . LEU A 1 95 ? -7.648 0.865 16.104 1.00 90.06 95 LEU A O 1
ATOM 786 N N . GLY A 1 96 ? -6.243 -0.864 15.798 1.00 93.38 96 GLY A N 1
ATOM 787 C CA . GLY A 1 96 ? -6.673 -1.611 16.981 1.00 93.38 96 GLY A CA 1
ATOM 788 C C . GLY A 1 96 ? -6.465 -0.835 18.287 1.00 93.38 9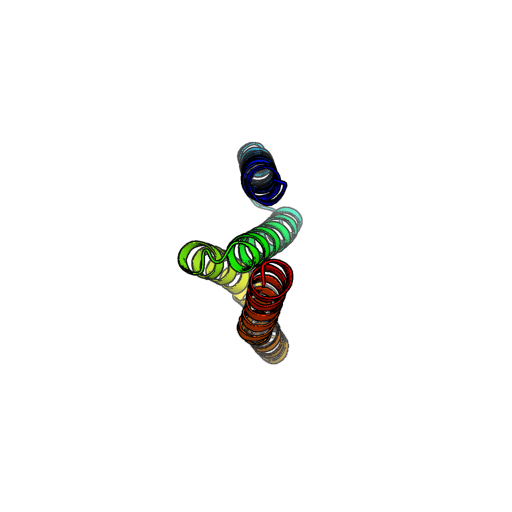6 GLY A C 1
ATOM 789 O O . GLY A 1 96 ? -7.373 -0.772 19.119 1.00 93.38 96 GLY A O 1
ATOM 790 N N . GLN A 1 97 ? -5.311 -0.180 18.452 1.00 93.75 97 GLN A N 1
ATOM 791 C CA . GLN A 1 97 ? -5.041 0.679 19.609 1.00 93.75 97 GLN A CA 1
ATOM 792 C C . GLN A 1 97 ? -5.981 1.889 19.671 1.00 93.75 97 GLN A C 1
ATOM 794 O O . GLN A 1 97 ? -6.495 2.205 20.746 1.00 93.75 97 GLN A O 1
ATOM 799 N N . GLN A 1 98 ? -6.243 2.547 18.535 1.00 89.69 98 GLN A N 1
ATOM 800 C CA . GLN A 1 98 ? -7.172 3.681 18.471 1.00 89.69 98 GLN A CA 1
ATOM 801 C C . GLN A 1 98 ? -8.589 3.271 18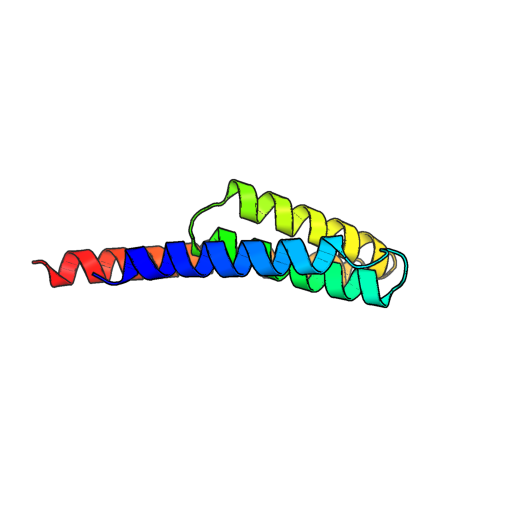.889 1.00 89.69 98 GLN A C 1
ATOM 803 O O . GLN A 1 98 ? -9.213 3.951 19.707 1.00 89.69 98 GLN A O 1
ATOM 808 N N . ILE A 1 99 ? -9.073 2.130 18.389 1.00 90.75 99 ILE A N 1
ATOM 809 C CA . ILE A 1 99 ? -10.386 1.583 18.753 1.00 90.75 99 ILE A CA 1
ATOM 810 C C . ILE A 1 99 ? -10.428 1.243 20.247 1.00 90.75 99 ILE A C 1
ATOM 812 O O . ILE A 1 99 ? -11.347 1.667 20.945 1.00 90.75 99 ILE A O 1
ATOM 816 N N . SER A 1 100 ? -9.417 0.539 20.761 1.00 94.12 100 SER A N 1
ATOM 817 C CA . SER A 1 100 ? -9.332 0.180 22.183 1.00 94.12 100 SER A CA 1
ATOM 818 C C . SER A 1 100 ? -9.336 1.415 23.095 1.00 94.12 100 SER A C 1
ATOM 820 O O . SER A 1 100 ? -10.097 1.483 24.063 1.00 94.12 100 SER A O 1
ATOM 822 N N . SER A 1 101 ? -8.558 2.450 22.753 1.00 93.50 101 SER A N 1
ATOM 823 C CA . SER A 1 101 ? -8.544 3.715 23.500 1.00 93.50 101 SER A CA 1
ATOM 824 C C . SER A 1 101 ? -9.901 4.421 23.468 1.00 93.50 101 SER A C 1
ATOM 826 O O . SER A 1 101 ? -10.337 4.967 24.480 1.00 93.50 101 SER A O 1
ATOM 828 N N . PHE A 1 102 ? -10.585 4.413 22.322 1.00 91.62 102 PHE A N 1
ATOM 829 C CA . PHE A 1 102 ? -11.908 5.018 22.192 1.00 91.62 102 PHE A CA 1
ATOM 830 C C . PHE A 1 102 ? -12.963 4.305 23.048 1.00 91.62 102 PHE A C 1
ATOM 832 O O . PHE A 1 102 ? -13.788 4.974 23.672 1.00 91.62 102 PHE A O 1
ATOM 839 N N . LEU A 1 103 ? -12.923 2.970 23.098 1.00 91.31 103 LEU A N 1
ATOM 840 C CA . LEU A 1 103 ? -13.849 2.163 23.897 1.00 91.31 103 LEU A CA 1
ATOM 841 C C . LEU A 1 103 ? -13.593 2.311 25.403 1.00 91.31 103 LEU A C 1
ATOM 843 O O . LEU A 1 103 ? -14.539 2.451 26.168 1.00 91.31 103 LEU A O 1
ATOM 847 N N . THR A 1 104 ? -12.328 2.340 25.831 1.00 91.81 104 THR A N 1
ATOM 848 C CA . THR A 1 104 ? -11.966 2.461 27.257 1.00 91.81 104 THR A CA 1
ATOM 849 C C . THR A 1 104 ? -12.186 3.861 27.832 1.00 91.81 104 THR A C 1
ATOM 851 O O . THR A 1 104 ? -12.419 3.984 29.024 1.00 91.81 104 THR A O 1
ATOM 854 N N . LYS A 1 105 ? -12.176 4.918 27.007 1.00 80.75 105 LYS A N 1
ATOM 855 C CA . LYS A 1 105 ? -12.523 6.292 27.428 1.00 80.75 105 LYS A CA 1
ATOM 856 C C . LYS A 1 105 ? -14.022 6.521 27.669 1.00 80.75 105 LYS A C 1
ATOM 858 O O . LYS A 1 105 ? -14.384 7.573 28.185 1.00 80.75 105 LYS A O 1
ATOM 863 N N . GLN A 1 106 ? -14.883 5.603 27.233 1.00 60.16 106 GLN A N 1
ATOM 864 C CA . GLN A 1 106 ? -16.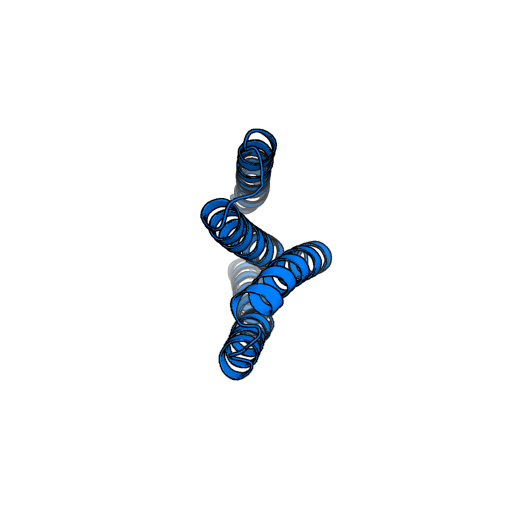339 5.685 27.413 1.00 60.16 106 GLN A CA 1
ATOM 865 C C . GLN A 1 106 ? -16.855 4.857 28.601 1.00 60.16 106 GLN A C 1
ATOM 867 O O . GLN A 1 106 ? -18.046 4.938 28.898 1.00 60.16 106 GLN A O 1
ATOM 872 N N . ALA A 1 107 ? -15.985 4.067 29.240 1.00 54.03 107 ALA A N 1
ATOM 873 C CA . ALA A 1 107 ? -16.280 3.255 30.421 1.00 54.03 107 ALA A CA 1
ATOM 874 C C . ALA A 1 107 ? -15.874 3.992 31.704 1.00 54.03 107 ALA A C 1
ATOM 876 O O . ALA A 1 107 ? -16.597 3.829 32.711 1.00 54.03 107 ALA A O 1
#

Radius of gyration: 16.57 Å; chains: 1; bounding box: 35×25×51 Å

Sequence (107 aa):
MDNYNYHKGMNVIIQELKDLLKTKSIGTDSDQALLLDFQETLGTIYLMTANLSQAKTHFKRAFKIYEKTWADEPEMIEAKYQEIQELYPQVGFFLGQQISSFLTKQA

Secondary structure (DSSP, 8-state):
--HHHHHHHHHHHHHHHHHHHHTS---SHHHHHHHHHHHHHHHHHHHHTT-HHHHHHHHHHHHHHHHHHTTT-HHHHHHHHHHHHHHHHHHHHHHHHHHHHHHHTT-

Organism: NCBI:txid40520

Foldseek 3Di:
DPVVVVVVVLVVVLVVLVVVLVPDDADDPVSLVSLLVSLCVQLLSCLLVVNNVRNVVSVVVNLVSVCVVCVVPVVVSVVVVVVSVVSNVVSVVVVVVVVVVVVVVVD

pLDDT: mean 84.38, std 13.22, range [45.47, 95.69]